Protein AF-A0A1D2QUG9-F1 (afdb_monomer)

Secondary structure (DSSP, 8-state):
---------HHHHHHHHHHHHTTSSSSHHHHHHHHHHHHHHHHHHHH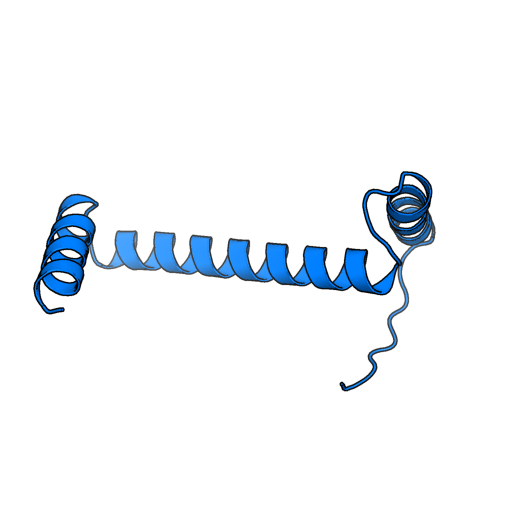HHHHHHHTT--HHHHHHHHHHHHHT-

Foldseek 3Di:
DDDDDDDDDPVVVVVLVVCCVVVVDVDSVRSVVVVVVVVVVVVVVVVVVVVCVVVVNDPVNVVVVVVVVVVVD

pLDDT: mean 92.25, std 6.41, range [55.5, 97.25]

Sequence (73 aa):
MKNVYVSIPDEMYKSIENRVDLGIYSNVDEVVN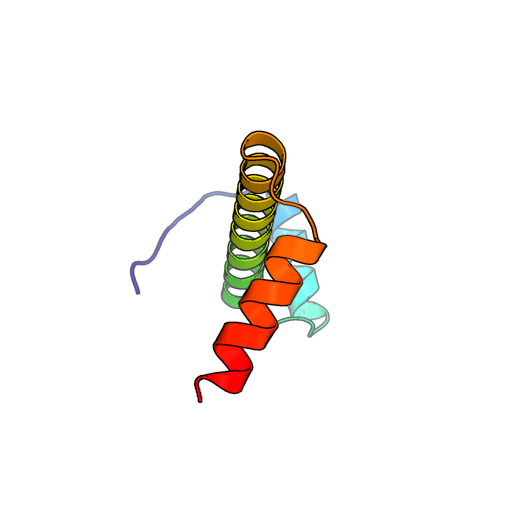KALKKMFAEQSREFLRKMTKNLGITKDDVLSELENVRDSK

Solvent-accessible surface area (backbone atoms only — not comparable to full-atom values): 4417 Å² total; per-residue (Å²): 135,85,88,81,91,80,92,74,58,68,70,58,51,52,57,48,49,51,39,32,76,70,63,77,32,94,39,64,68,54,50,52,52,50,50,50,52,49,53,52,53,51,53,52,51,51,50,50,54,51,50,33,61,74,71,68,57,49,72,65,57,55,50,52,52,51,50,52,61,62,75,72,109

Nearest PDB structures (foldseek):
  5zkt-assembly1_A  TM=6.251E-01  e=4.229E+00  Oryza sativa Japonica Group
  7vp2-assembly1_B  TM=6.183E-01  e=4.229E+00  Arabidopsis thaliana
  7vp5-assembly1_B  TM=6.302E-01  e=4.864E+00  Arabidopsis thaliana
  7vp4-assembly3_J  TM=6.130E-01  e=6.001E+00  Arabidopsis thaliana

Structure (mmCIF, N/CA/C/O backbone):
data_AF-A0A1D2QUG9-F1
#
_entry.id   AF-A0A1D2QUG9-F1
#
loop_
_atom_site.group_PDB
_atom_site.id
_atom_site.type_symbol
_atom_site.label_atom_id
_atom_site.label_alt_id
_atom_site.label_comp_id
_atom_site.label_asym_id
_atom_site.label_entity_id
_atom_site.label_seq_id
_atom_site.pdbx_PDB_ins_code
_atom_site.Cartn_x
_atom_site.Cartn_y
_atom_site.Cartn_z
_atom_site.occupancy
_atom_site.B_iso_or_equiv
_atom_site.auth_seq_id
_atom_site.auth_comp_id
_atom_site.auth_asym_id
_atom_site.auth_atom_id
_atom_site.pdbx_PDB_model_num
ATOM 1 N N . MET A 1 1 ? -11.045 6.884 -16.688 1.00 66.50 1 MET A N 1
ATOM 2 C CA . MET A 1 1 ? -10.242 7.340 -15.528 1.00 66.50 1 MET A CA 1
ATOM 3 C C . MET A 1 1 ? -9.662 8.700 -15.859 1.00 66.50 1 MET A C 1
ATOM 5 O O . MET A 1 1 ? -9.481 8.985 -17.036 1.00 66.50 1 MET A O 1
ATOM 9 N N . LYS A 1 2 ? -9.434 9.555 -14.860 1.00 82.69 2 LYS A N 1
ATOM 10 C CA . LYS A 1 2 ? -8.800 10.858 -15.080 1.00 82.69 2 LYS A CA 1
ATOM 11 C C . LYS A 1 2 ? -7.286 10.649 -15.072 1.00 82.69 2 LYS A C 1
ATOM 13 O O . LYS A 1 2 ? -6.771 10.104 -14.101 1.00 82.69 2 LYS A O 1
ATOM 18 N N . ASN A 1 3 ? -6.607 11.042 -16.144 1.00 83.56 3 ASN A N 1
ATOM 19 C CA . ASN A 1 3 ? -5.154 10.931 -16.224 1.00 83.56 3 ASN A CA 1
ATOM 20 C C . ASN A 1 3 ? -4.517 12.022 -15.362 1.00 83.56 3 ASN A C 1
ATOM 22 O O . ASN A 1 3 ? -4.981 13.165 -15.354 1.00 83.56 3 ASN A O 1
ATOM 26 N N . VAL A 1 4 ? -3.470 11.653 -14.632 1.00 85.19 4 VAL A N 1
ATOM 27 C CA . VAL A 1 4 ? -2.697 12.559 -13.785 1.00 85.19 4 VAL A CA 1
ATOM 28 C C . VAL A 1 4 ? -1.256 12.506 -14.268 1.00 85.19 4 VAL A C 1
ATOM 30 O O . VAL A 1 4 ? -0.686 11.425 -14.374 1.00 85.19 4 VAL A O 1
ATOM 33 N N . TYR A 1 5 ? -0.683 13.669 -14.566 1.00 86.69 5 TYR A N 1
ATOM 34 C CA . TYR A 1 5 ? 0.718 13.802 -14.953 1.00 86.69 5 TYR A CA 1
ATOM 35 C C . TYR A 1 5 ? 1.503 14.337 -13.760 1.00 86.69 5 TYR A C 1
ATOM 37 O O . TYR A 1 5 ? 1.129 15.358 -13.182 1.00 86.69 5 TYR A O 1
ATOM 45 N N . VAL A 1 6 ? 2.567 13.636 -13.376 1.00 85.38 6 VAL A N 1
ATOM 46 C CA . VAL A 1 6 ? 3.397 13.974 -12.216 1.00 85.38 6 VAL A CA 1
ATOM 47 C C . VAL A 1 6 ? 4.859 13.807 -12.605 1.00 85.38 6 VAL A C 1
ATOM 49 O O . VAL A 1 6 ? 5.208 12.837 -13.272 1.00 85.38 6 VAL A O 1
ATOM 52 N N . SER A 1 7 ? 5.703 14.748 -12.185 1.00 91.25 7 SER A N 1
ATOM 53 C CA . SER A 1 7 ? 7.155 14.603 -12.282 1.00 91.25 7 SER A CA 1
ATOM 54 C C . SER A 1 7 ? 7.677 13.913 -11.026 1.00 91.25 7 SER A C 1
ATOM 56 O O . SER A 1 7 ? 7.304 14.294 -9.914 1.00 91.25 7 SER A O 1
ATOM 58 N N . ILE A 1 8 ? 8.520 12.899 -11.201 1.00 89.94 8 ILE A N 1
ATOM 59 C CA . ILE A 1 8 ? 9.139 12.148 -10.108 1.00 89.94 8 ILE A CA 1
ATOM 60 C C . ILE A 1 8 ? 10.660 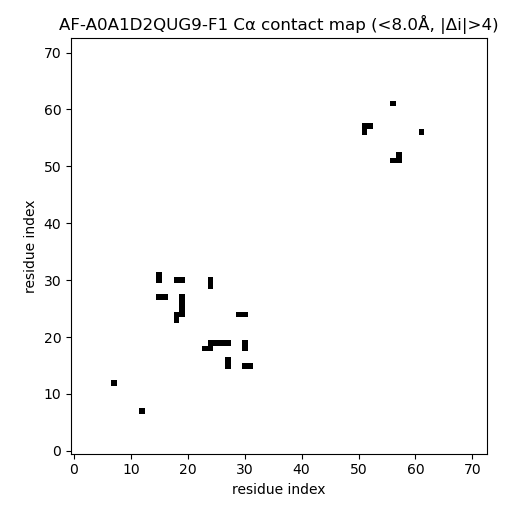12.124 -10.283 1.00 89.94 8 ILE A C 1
ATOM 62 O O . ILE A 1 8 ? 11.135 12.247 -11.410 1.00 89.94 8 ILE A O 1
ATOM 66 N N . PRO A 1 9 ? 11.435 11.948 -9.200 1.00 96.50 9 PRO A N 1
ATOM 67 C CA . PRO A 1 9 ? 12.883 11.790 -9.301 1.00 96.50 9 PRO A CA 1
ATOM 68 C C . PRO A 1 9 ? 13.278 10.559 -10.131 1.00 96.50 9 PRO A C 1
ATOM 70 O O . PRO A 1 9 ? 12.656 9.502 -10.002 1.00 96.50 9 PRO A O 1
ATOM 73 N N . ASP A 1 10 ? 14.365 10.656 -10.898 1.00 95.06 10 ASP A N 1
ATOM 74 C CA . ASP A 1 10 ? 14.854 9.568 -11.762 1.00 95.06 10 ASP A CA 1
ATOM 75 C C . ASP A 1 10 ? 15.117 8.265 -10.999 1.00 95.06 10 ASP A C 1
ATOM 77 O O . ASP A 1 10 ? 14.825 7.173 -11.483 1.00 95.06 10 ASP A O 1
ATOM 81 N N . GLU A 1 11 ? 15.648 8.355 -9.778 1.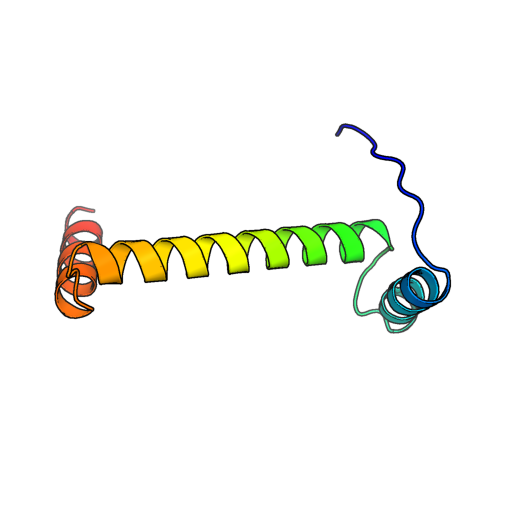00 96.12 11 GLU A N 1
ATOM 82 C CA . GLU A 1 11 ? 15.875 7.184 -8.923 1.00 96.12 11 GLU A CA 1
ATOM 83 C C . GLU A 1 11 ? 14.568 6.461 -8.578 1.00 96.12 11 GLU A C 1
ATOM 85 O O . GLU A 1 11 ? 14.510 5.228 -8.547 1.00 96.12 11 GLU A O 1
ATOM 90 N N . MET A 1 12 ? 13.497 7.226 -8.360 1.00 94.00 12 MET A N 1
ATOM 91 C CA . MET A 1 12 ? 12.172 6.683 -8.096 1.00 94.00 12 MET A CA 1
ATOM 92 C C . MET A 1 12 ? 11.613 6.005 -9.344 1.00 94.00 12 MET A C 1
ATOM 94 O O . MET A 1 12 ? 11.077 4.902 -9.245 1.00 94.00 12 MET A O 1
ATOM 98 N N . TYR A 1 13 ? 11.787 6.630 -10.510 1.00 93.44 13 TYR A N 1
ATOM 99 C CA . TYR A 1 13 ? 11.378 6.057 -11.787 1.00 93.44 13 TYR A CA 1
ATOM 100 C C . TYR A 1 13 ? 12.089 4.721 -12.059 1.00 93.44 13 TYR A C 1
ATOM 102 O O . TYR A 1 13 ? 11.423 3.711 -12.281 1.00 93.44 13 TYR A O 1
ATOM 110 N N . LYS A 1 14 ? 13.417 4.662 -11.886 1.00 96.12 14 LYS A N 1
ATOM 111 C CA . LYS A 1 14 ? 14.205 3.418 -12.004 1.00 96.12 14 LYS A CA 1
ATOM 112 C C . LYS A 1 14 ? 13.721 2.322 -11.053 1.00 96.12 14 LYS A C 1
ATOM 114 O O . LYS A 1 14 ? 13.638 1.158 -11.424 1.00 96.12 14 LYS A O 1
ATOM 119 N N . SER A 1 15 ? 13.383 2.680 -9.814 1.00 95.25 15 SER A N 1
ATOM 120 C CA . SER A 1 15 ? 12.837 1.728 -8.836 1.00 95.25 15 SER A CA 1
ATOM 121 C C . SER A 1 15 ? 11.479 1.159 -9.263 1.00 95.25 15 SER A C 1
ATOM 123 O O . SER A 1 15 ? 11.179 -0.003 -8.982 1.00 95.25 15 SER A O 1
ATOM 125 N N . ILE A 1 16 ? 10.653 1.961 -9.940 1.00 95.06 16 ILE A N 1
ATOM 126 C CA . ILE A 1 16 ? 9.365 1.524 -10.481 1.00 95.06 16 ILE A CA 1
ATOM 127 C C . ILE A 1 16 ? 9.576 0.590 -11.677 1.00 95.06 16 ILE A C 1
ATOM 129 O O . ILE A 1 16 ? 9.000 -0.498 -11.673 1.00 95.06 16 ILE A O 1
ATOM 133 N N . GLU A 1 17 ? 10.428 0.962 -12.635 1.00 96.19 17 GLU A N 1
ATOM 134 C CA . GLU A 1 17 ? 10.755 0.121 -13.798 1.00 96.19 17 GLU A CA 1
ATOM 135 C C . GLU A 1 17 ? 11.340 -1.227 -13.381 1.00 96.19 17 GLU A C 1
ATOM 137 O O . GLU A 1 17 ? 10.820 -2.260 -13.788 1.00 96.19 17 GLU A O 1
ATOM 142 N N . ASN A 1 18 ? 12.298 -1.248 -12.450 1.00 96.75 18 ASN A N 1
ATOM 143 C CA . ASN A 1 18 ? 12.887 -2.495 -11.955 1.00 96.75 18 ASN A CA 1
ATOM 144 C C . ASN A 1 18 ? 11.832 -3.485 -11.431 1.00 96.75 18 ASN A C 1
ATOM 146 O O . ASN A 1 18 ? 11.990 -4.696 -11.546 1.00 96.75 18 ASN A O 1
ATOM 150 N N . ARG A 1 19 ? 10.738 -3.001 -10.828 1.00 95.31 19 ARG A N 1
ATOM 151 C CA . ARG A 1 19 ? 9.662 -3.877 -10.331 1.00 95.31 19 ARG A CA 1
ATOM 152 C C . ARG A 1 19 ? 8.822 -4.466 -11.466 1.00 95.31 19 ARG A C 1
ATOM 154 O O . ARG A 1 19 ? 8.249 -5.539 -11.280 1.00 95.31 19 ARG A O 1
ATOM 161 N N . VAL A 1 20 ? 8.732 -3.771 -12.596 1.00 96.75 20 VAL A N 1
ATOM 162 C CA . VAL A 1 20 ? 8.112 -4.279 -13.825 1.00 96.75 20 VAL A CA 1
ATOM 163 C C . VAL A 1 20 ? 9.048 -5.284 -14.4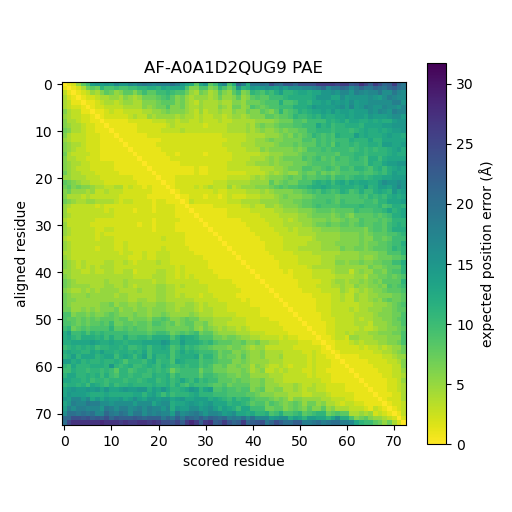96 1.00 96.75 20 VAL A C 1
ATOM 165 O O . VAL A 1 20 ? 8.612 -6.385 -14.811 1.00 96.75 20 VAL A O 1
ATOM 168 N N . ASP A 1 21 ? 10.340 -4.967 -14.601 1.00 96.81 21 ASP A N 1
ATOM 169 C CA . ASP A 1 21 ? 11.353 -5.844 -15.208 1.00 96.81 21 ASP A CA 1
ATOM 170 C C . ASP A 1 21 ? 11.511 -7.171 -14.455 1.00 96.81 21 ASP A C 1
ATOM 172 O O . ASP A 1 21 ? 11.690 -8.228 -15.056 1.00 96.81 21 ASP A O 1
ATOM 176 N N . LEU A 1 22 ? 11.376 -7.139 -13.125 1.00 97.25 22 LEU A N 1
ATOM 177 C CA . LEU A 1 22 ? 11.345 -8.336 -12.279 1.00 97.25 22 LEU A CA 1
ATOM 178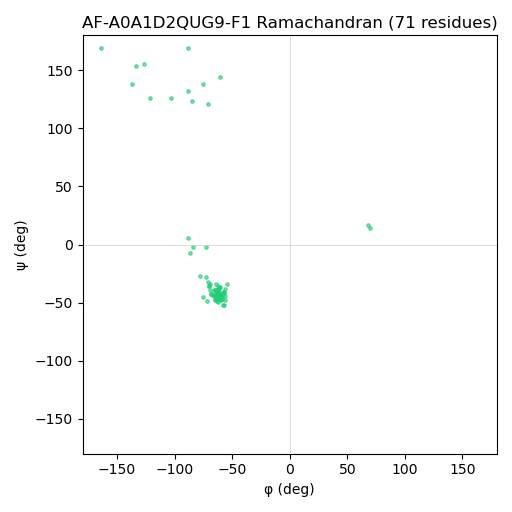 C C . LEU A 1 22 ? 10.037 -9.141 -12.399 1.00 97.25 22 LEU A C 1
ATOM 180 O O . LEU A 1 22 ? 9.889 -10.164 -11.731 1.00 97.25 22 LEU A O 1
ATOM 184 N N . GLY A 1 23 ? 9.066 -8.678 -13.189 1.00 95.19 23 GLY A N 1
ATOM 185 C CA . GLY A 1 23 ? 7.766 -9.326 -13.371 1.00 95.19 23 GLY A CA 1
ATOM 186 C C . GLY A 1 23 ? 6.854 -9.269 -12.142 1.00 95.19 23 GLY A C 1
ATOM 187 O O . GLY A 1 23 ? 5.866 -9.998 -12.079 1.00 95.19 23 GLY A O 1
ATOM 188 N N . ILE A 1 24 ? 7.160 -8.423 -11.150 1.00 96.06 24 ILE A N 1
ATOM 189 C CA . ILE A 1 24 ? 6.334 -8.265 -9.938 1.00 96.06 24 ILE A CA 1
ATOM 190 C C . ILE A 1 24 ? 5.018 -7.555 -10.285 1.00 96.06 24 ILE A C 1
ATOM 192 O O . ILE A 1 24 ? 3.981 -7.811 -9.669 1.00 96.06 24 ILE A O 1
ATOM 196 N N . TYR A 1 25 ? 5.067 -6.655 -11.268 1.00 96.25 25 TYR A N 1
ATOM 197 C CA . TYR A 1 25 ? 3.914 -5.933 -11.793 1.00 96.25 25 TYR A CA 1
ATOM 198 C C . TYR A 1 25 ? 3.933 -5.944 -13.316 1.00 96.25 25 TYR A C 1
ATOM 200 O O . TYR A 1 25 ? 4.992 -6.011 -13.931 1.00 96.25 25 TYR A O 1
ATOM 208 N N . SER A 1 26 ? 2.754 -5.831 -13.918 1.00 94.44 26 SER A N 1
ATOM 209 C CA . SER A 1 26 ? 2.577 -5.931 -15.369 1.00 94.44 26 SER A CA 1
ATOM 210 C C . SER A 1 26 ? 2.995 -4.654 -16.104 1.00 94.44 26 SER A C 1
ATOM 212 O O . SER A 1 26 ? 3.316 -4.699 -17.286 1.00 94.44 26 SER A O 1
ATOM 214 N N . ASN A 1 27 ? 2.923 -3.500 -15.433 1.00 95.19 27 ASN A N 1
ATOM 215 C CA . ASN A 1 27 ? 3.282 -2.187 -15.971 1.00 95.19 27 ASN A CA 1
ATOM 216 C C . ASN A 1 27 ? 3.469 -1.151 -14.848 1.00 95.19 27 ASN A C 1
ATOM 218 O O . ASN A 1 27 ? 3.101 -1.384 -13.694 1.00 95.19 27 ASN A O 1
ATOM 222 N N . VAL A 1 28 ? 4.012 0.014 -15.212 1.00 93.00 28 VAL A N 1
ATOM 223 C CA . VAL A 1 28 ? 4.269 1.159 -14.320 1.00 93.00 28 VAL A CA 1
ATOM 224 C C . VAL A 1 28 ? 3.000 1.632 -13.603 1.00 93.00 28 VAL A C 1
ATOM 226 O O . VAL A 1 28 ? 3.020 1.840 -12.387 1.00 93.00 28 VAL A O 1
ATOM 229 N N . ASP A 1 29 ? 1.880 1.744 -14.321 1.00 91.94 29 ASP A N 1
ATOM 230 C CA . ASP A 1 29 ? 0.609 2.203 -13.749 1.00 91.94 29 ASP A CA 1
ATOM 231 C C . ASP A 1 29 ? 0.126 1.277 -12.629 1.00 91.94 29 ASP A C 1
ATOM 233 O O . ASP A 1 29 ? -0.427 1.734 -11.625 1.00 91.94 29 ASP A O 1
ATOM 237 N N . GLU A 1 30 ? 0.343 -0.030 -12.761 1.00 93.94 30 GLU A N 1
ATOM 238 C CA . GLU A 1 30 ? 0.002 -1.005 -11.735 1.00 93.94 30 GLU A CA 1
ATOM 239 C C . GLU A 1 30 ? 0.841 -0.801 -10.466 1.00 93.94 30 GLU A C 1
ATOM 241 O O . GLU A 1 30 ? 0.285 -0.820 -9.361 1.00 93.94 30 GLU A O 1
ATOM 246 N N . VAL A 1 31 ? 2.148 -0.549 -10.614 1.00 94.75 31 VAL A N 1
ATOM 247 C CA . VAL A 1 31 ? 3.054 -0.257 -9.489 1.00 94.75 31 VAL A CA 1
ATOM 248 C C . VAL A 1 31 ? 2.549 0.959 -8.717 1.00 94.75 31 VAL A C 1
ATOM 250 O O . VAL A 1 31 ? 2.361 0.892 -7.499 1.00 94.75 31 VAL A O 1
ATOM 253 N N . VAL A 1 32 ? 2.286 2.059 -9.429 1.00 92.31 32 VAL A N 1
ATOM 254 C CA . VAL A 1 32 ? 1.858 3.332 -8.834 1.00 92.31 32 VAL A CA 1
ATOM 255 C C . VAL A 1 32 ? 0.493 3.182 -8.167 1.00 92.31 32 VAL A C 1
ATOM 257 O O . VAL A 1 32 ? 0.328 3.540 -6.999 1.00 92.31 32 VAL A O 1
ATOM 260 N N . ASN A 1 33 ? -0.481 2.583 -8.855 1.00 92.88 33 ASN A N 1
ATOM 261 C CA . ASN A 1 33 ? -1.822 2.394 -8.306 1.00 92.88 33 ASN A CA 1
ATOM 262 C C . ASN A 1 33 ? -1.815 1.525 -7.045 1.00 92.88 33 ASN A C 1
ATOM 264 O O . ASN A 1 33 ? -2.524 1.827 -6.082 1.00 92.88 33 ASN A O 1
ATOM 268 N N . LYS A 1 34 ? -1.026 0.446 -7.018 1.00 95.19 34 LYS A N 1
ATOM 269 C CA . LYS A 1 34 ? -0.915 -0.406 -5.827 1.00 95.19 34 LYS A CA 1
ATOM 270 C C . LYS A 1 34 ? -0.189 0.300 -4.685 1.00 95.19 34 LYS A C 1
ATOM 272 O O . LYS A 1 34 ? -0.632 0.176 -3.544 1.00 95.19 34 LYS A O 1
ATOM 277 N N . ALA A 1 35 ? 0.859 1.071 -4.973 1.00 93.50 35 ALA A N 1
ATOM 278 C CA . ALA A 1 35 ? 1.550 1.871 -3.965 1.00 93.50 35 ALA A CA 1
ATOM 279 C C . ALA A 1 35 ? 0.610 2.905 -3.321 1.00 93.50 35 ALA A C 1
ATOM 281 O O . ALA A 1 35 ? 0.521 2.968 -2.095 1.00 93.50 35 ALA A O 1
ATOM 282 N N . LEU A 1 36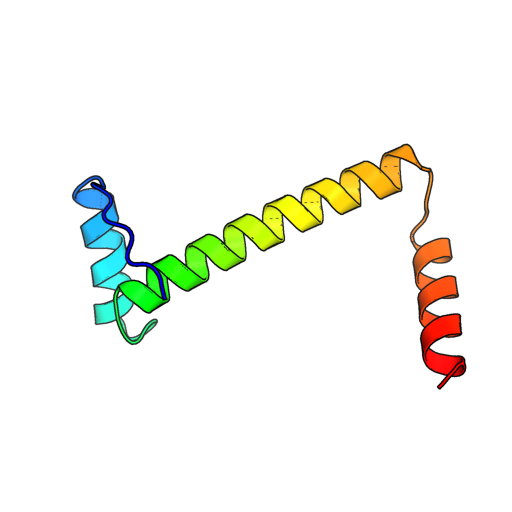 ? -0.165 3.639 -4.127 1.00 93.25 36 LEU A N 1
ATOM 283 C CA . LEU A 1 36 ? -1.145 4.608 -3.629 1.00 93.25 36 LEU A CA 1
ATOM 284 C C . LEU A 1 36 ? -2.241 3.936 -2.799 1.00 93.25 36 LEU A C 1
ATOM 286 O O . LEU A 1 36 ? -2.531 4.379 -1.690 1.00 93.25 36 LEU A O 1
ATOM 290 N N . LYS A 1 37 ? -2.817 2.830 -3.286 1.00 95.38 37 LYS A N 1
ATOM 291 C CA . LYS A 1 37 ? -3.816 2.056 -2.528 1.00 95.38 37 LYS A CA 1
ATOM 292 C C . LYS A 1 37 ? -3.270 1.585 -1.183 1.00 95.38 37 LYS A C 1
ATOM 294 O O . LYS A 1 37 ? -3.979 1.658 -0.181 1.00 95.38 37 LYS A O 1
ATOM 299 N N . LYS A 1 38 ? -2.018 1.122 -1.151 1.00 96.38 38 LYS A N 1
ATOM 300 C CA . LYS A 1 38 ? -1.349 0.708 0.085 1.00 96.38 38 LYS A CA 1
ATOM 301 C C . LYS A 1 38 ? -1.194 1.885 1.051 1.00 96.38 38 LYS A C 1
ATOM 303 O O . LYS A 1 38 ? -1.595 1.749 2.201 1.00 96.38 38 LYS A O 1
ATOM 308 N N . MET A 1 39 ? -0.698 3.028 0.576 1.00 95.62 39 MET A N 1
ATOM 309 C CA . MET A 1 39 ? -0.555 4.244 1.383 1.00 95.62 39 MET A CA 1
ATOM 310 C C . MET A 1 39 ? -1.896 4.675 1.992 1.00 95.62 39 MET A C 1
ATOM 312 O O . MET A 1 39 ? -1.980 4.908 3.195 1.00 95.62 39 MET A O 1
ATOM 316 N N . PHE A 1 40 ? -2.963 4.727 1.188 1.00 94.75 40 PHE A N 1
ATOM 317 C CA . PHE A 1 40 ? -4.297 5.063 1.690 1.00 94.75 40 PHE A CA 1
ATOM 318 C C . PHE A 1 40 ? -4.783 4.057 2.737 1.00 94.75 40 PHE A C 1
ATOM 320 O O . PHE A 1 40 ? -5.277 4.462 3.785 1.00 94.75 40 PHE A O 1
ATOM 327 N N . ALA A 1 41 ? -4.598 2.755 2.504 1.00 96.50 41 ALA A N 1
ATOM 328 C CA . ALA A 1 41 ? -4.980 1.731 3.474 1.00 96.50 41 ALA A CA 1
ATOM 329 C C . ALA A 1 41 ? -4.207 1.858 4.800 1.00 96.50 41 ALA A C 1
ATOM 331 O O . ALA A 1 41 ? -4.783 1.651 5.867 1.00 96.50 41 ALA A O 1
ATOM 332 N N . GLU A 1 42 ? -2.919 2.204 4.756 1.00 97.00 42 GLU A N 1
ATOM 333 C CA . GLU A 1 42 ? -2.101 2.453 5.948 1.00 97.00 42 GLU A CA 1
ATOM 334 C C . GLU A 1 42 ? -2.594 3.677 6.726 1.00 97.00 42 GLU A C 1
ATOM 336 O O . GLU A 1 42 ? -2.826 3.572 7.931 1.00 97.00 42 GLU A O 1
ATOM 341 N N . GLN A 1 43 ? -2.865 4.788 6.035 1.00 96.00 43 GLN A N 1
ATOM 342 C CA . GLN A 1 43 ? -3.435 5.993 6.647 1.00 96.00 43 GLN A CA 1
ATOM 343 C C . GLN A 1 43 ? -4.805 5.719 7.279 1.00 96.00 43 GLN A C 1
ATOM 345 O O . GLN A 1 43 ? -5.055 6.118 8.416 1.00 96.00 43 GLN A O 1
ATOM 350 N N . SER A 1 44 ? -5.687 4.990 6.586 1.00 95.19 44 SER A N 1
ATOM 351 C CA . SER A 1 44 ? -6.996 4.612 7.127 1.00 95.19 44 SER A CA 1
ATOM 352 C C . SER A 1 44 ? -6.871 3.724 8.366 1.00 95.19 44 SER A C 1
ATOM 354 O O . SER A 1 44 ? -7.580 3.941 9.346 1.00 95.19 44 SER A O 1
ATOM 356 N N . ARG A 1 45 ? -5.954 2.749 8.369 1.00 94.56 45 ARG A N 1
ATOM 357 C CA . ARG A 1 45 ? -5.701 1.899 9.545 1.00 94.56 45 ARG A CA 1
ATOM 358 C C . ARG A 1 45 ? -5.174 2.705 10.724 1.00 94.56 45 ARG A C 1
ATOM 360 O O . ARG A 1 45 ? -5.610 2.480 11.850 1.00 94.56 45 ARG A O 1
ATOM 367 N N . GLU 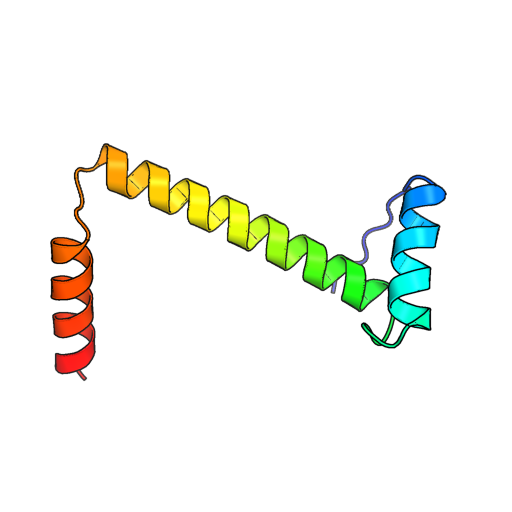A 1 46 ? -4.252 3.635 10.487 1.00 96.38 46 GLU A N 1
ATOM 368 C CA . GLU A 1 46 ? -3.727 4.500 11.542 1.00 96.38 46 GLU A CA 1
ATOM 369 C C . GLU A 1 46 ? -4.822 5.401 12.120 1.00 96.38 46 GLU A C 1
ATOM 371 O O . GLU A 1 46 ? -4.938 5.523 13.341 1.00 96.38 46 GLU A O 1
ATOM 376 N N . PHE A 1 47 ? -5.657 5.981 11.256 1.00 94.88 47 PHE A N 1
ATOM 377 C CA . PHE A 1 47 ? -6.816 6.765 11.667 1.00 94.88 47 PHE A CA 1
ATOM 378 C C . PHE A 1 47 ? -7.759 5.947 12.554 1.00 94.88 47 PHE A C 1
ATOM 380 O O . PHE A 1 47 ? -8.051 6.364 13.674 1.00 94.88 47 PHE A O 1
ATOM 387 N N . LEU A 1 48 ? -8.165 4.754 12.106 1.00 92.12 48 LEU A N 1
ATOM 388 C CA . LEU A 1 48 ? -9.032 3.864 12.883 1.00 92.12 48 LEU A CA 1
ATOM 389 C C . LEU A 1 48 ? -8.396 3.495 14.224 1.00 92.12 48 LEU A C 1
ATOM 391 O O . LEU A 1 48 ? -9.060 3.560 15.251 1.00 92.12 48 LEU A O 1
ATOM 395 N N . ARG A 1 49 ? -7.096 3.185 14.242 1.00 92.25 49 ARG A N 1
ATOM 396 C CA . ARG A 1 49 ? -6.366 2.861 15.474 1.00 92.25 49 ARG A CA 1
ATOM 397 C C . ARG A 1 49 ? -6.352 4.022 16.469 1.00 92.25 49 ARG A C 1
ATOM 399 O O . ARG A 1 49 ? -6.473 3.803 17.672 1.00 92.25 49 ARG A O 1
ATOM 406 N N . LYS A 1 50 ? -6.166 5.253 15.988 1.00 94.44 50 LYS A N 1
ATOM 407 C CA . LYS A 1 50 ? -6.235 6.458 16.829 1.00 94.44 50 LYS A CA 1
ATOM 408 C C . LYS A 1 50 ? -7.656 6.679 17.338 1.00 94.44 50 LYS A C 1
ATOM 410 O O . LYS A 1 50 ? -7.836 6.958 18.518 1.00 94.44 50 LYS A O 1
ATOM 415 N N . MET A 1 51 ? -8.652 6.510 16.473 1.00 94.12 51 MET A N 1
ATOM 416 C CA . MET A 1 51 ? -10.061 6.674 16.816 1.00 94.12 51 MET A CA 1
ATOM 417 C C . MET A 1 51 ? -10.512 5.675 17.886 1.00 94.12 51 MET A C 1
ATOM 419 O O . MET A 1 51 ? -11.073 6.098 18.893 1.00 94.12 51 MET A O 1
ATOM 423 N N . THR A 1 52 ? -10.219 4.380 17.727 1.00 93.38 52 THR A N 1
ATOM 424 C CA . THR A 1 52 ? -10.589 3.359 18.721 1.00 93.38 52 THR A CA 1
ATOM 425 C C . THR A 1 52 ? -9.916 3.617 20.061 1.00 93.38 52 THR A C 1
ATOM 427 O O . THR A 1 52 ? -10.577 3.568 21.093 1.00 93.38 52 THR A O 1
ATOM 430 N N . LYS A 1 53 ? -8.631 3.997 20.051 1.00 93.50 53 LYS A N 1
ATOM 431 C CA . LYS A 1 53 ? -7.908 4.383 21.268 1.00 93.50 53 LYS A CA 1
ATOM 432 C C . LYS A 1 53 ? -8.554 5.585 21.966 1.00 93.50 53 LYS A C 1
ATOM 434 O O . LYS A 1 53 ? -8.698 5.562 23.182 1.00 93.50 53 LYS A O 1
ATOM 439 N N . ASN A 1 54 ? -8.934 6.618 21.215 1.00 94.88 54 ASN A N 1
ATOM 440 C CA . ASN A 1 54 ? -9.537 7.832 21.772 1.00 94.88 54 ASN A CA 1
ATOM 441 C C . ASN A 1 54 ? -10.945 7.589 22.331 1.00 94.88 54 ASN A C 1
ATOM 443 O O . ASN A 1 54 ? -11.319 8.214 23.316 1.00 94.88 54 ASN A O 1
ATOM 447 N N . LEU A 1 55 ? -11.713 6.689 21.712 1.00 93.69 55 LEU A N 1
ATOM 448 C CA . LEU A 1 55 ? -13.056 6.311 22.158 1.00 93.69 55 LEU A CA 1
ATOM 449 C C . LEU A 1 55 ? -13.049 5.237 23.257 1.00 93.69 55 LEU A C 1
ATOM 451 O O . LEU A 1 55 ? -14.113 4.855 23.728 1.00 93.69 55 LEU A O 1
ATOM 455 N N . GLY A 1 56 ? -11.874 4.737 23.658 1.00 94.50 56 GLY A N 1
ATOM 456 C CA . GLY A 1 56 ? -11.759 3.660 24.644 1.00 94.50 56 GLY A CA 1
ATOM 457 C C . GLY A 1 56 ? -12.285 2.307 24.155 1.00 94.50 56 GLY A C 1
ATOM 458 O O . GLY A 1 56 ? -12.506 1.424 24.974 1.00 94.50 56 GLY A O 1
ATOM 459 N N . ILE A 1 57 ? -12.468 2.138 22.841 1.00 92.44 57 ILE A N 1
ATOM 460 C CA . ILE A 1 57 ? -12.966 0.899 22.239 1.00 92.44 57 ILE A CA 1
ATOM 461 C C . ILE A 1 57 ? -11.876 -0.166 22.346 1.00 92.44 57 ILE A C 1
ATOM 463 O O . ILE A 1 57 ? -10.764 -0.005 21.826 1.00 92.44 57 ILE A O 1
ATOM 467 N N . THR A 1 58 ? -12.207 -1.265 23.009 1.00 92.75 58 THR A N 1
ATOM 468 C CA . THR A 1 58 ? -11.318 -2.402 23.212 1.00 92.75 58 THR A CA 1
ATOM 469 C C . THR A 1 58 ? -11.420 -3.400 22.062 1.00 92.75 58 THR A C 1
ATOM 471 O O . THR A 1 58 ? -12.289 -3.330 21.193 1.00 92.75 58 THR A O 1
ATOM 474 N N . LYS A 1 59 ? -10.494 -4.361 22.038 1.00 89.25 59 LYS A N 1
ATOM 475 C CA . LYS A 1 59 ? -10.560 -5.478 21.092 1.00 89.25 59 LYS A CA 1
ATOM 476 C C . LYS A 1 59 ? -11.835 -6.304 21.297 1.00 89.25 59 LYS A C 1
ATOM 478 O O . LYS A 1 59 ? -12.410 -6.752 20.311 1.00 89.25 59 LYS A O 1
ATOM 483 N N . ASP A 1 60 ? -12.252 -6.485 22.545 1.00 94.00 60 ASP A N 1
ATOM 484 C CA . ASP A 1 60 ? -13.389 -7.333 22.900 1.00 94.00 60 ASP A CA 1
ATOM 485 C C . ASP A 1 60 ? -14.711 -6.699 22.450 1.00 94.00 60 ASP A C 1
ATOM 487 O O . ASP A 1 60 ? -15.573 -7.404 21.928 1.00 94.00 60 ASP A O 1
ATOM 491 N N . ASP A 1 61 ? -14.818 -5.366 22.514 1.00 91.38 61 ASP A N 1
ATOM 492 C CA . ASP A 1 61 ? -15.960 -4.623 21.961 1.00 91.38 61 ASP A CA 1
ATOM 493 C C . ASP A 1 61 ? -16.090 -4.863 20.450 1.00 91.38 61 ASP A C 1
ATOM 495 O O . ASP A 1 61 ? -17.159 -5.199 19.945 1.00 91.38 61 ASP A O 1
ATOM 499 N N . VAL A 1 62 ? -14.975 -4.762 19.714 1.00 91.06 62 VAL A N 1
ATOM 500 C CA . VAL A 1 62 ? -14.961 -4.981 18.257 1.00 91.06 62 VAL A CA 1
ATOM 501 C C . VAL A 1 62 ? -15.288 -6.432 17.902 1.00 91.06 62 VAL A C 1
ATOM 503 O O . VAL A 1 62 ? -15.976 -6.676 16.912 1.00 91.06 62 VAL A O 1
ATOM 506 N N . LEU A 1 63 ? -14.789 -7.400 18.677 1.00 93.56 63 LEU A N 1
ATOM 507 C CA . LEU A 1 63 ? -15.084 -8.818 18.462 1.00 93.56 63 LEU A CA 1
ATOM 508 C C . LEU A 1 63 ? -16.563 -9.129 18.699 1.00 93.56 63 LEU A C 1
ATOM 510 O O . LEU A 1 63 ? -17.169 -9.793 17.862 1.00 93.56 63 LEU A O 1
ATOM 514 N N . SER A 1 64 ? -17.141 -8.595 19.774 1.00 93.88 64 SER A N 1
ATOM 515 C CA . SER A 1 64 ? -18.559 -8.781 20.104 1.00 93.88 64 SER A CA 1
ATOM 516 C C . SER A 1 64 ? -19.460 -8.223 18.998 1.00 93.88 64 SER A C 1
ATOM 518 O O . SER A 1 64 ? -20.384 -8.891 18.539 1.00 93.88 64 SER A O 1
ATOM 520 N N . GLU A 1 65 ? -19.145 -7.030 18.484 1.00 90.44 65 GLU A N 1
ATOM 521 C CA . GLU A 1 65 ? -19.869 -6.440 17.351 1.00 90.44 65 GLU A CA 1
ATOM 522 C C . GLU A 1 65 ? -19.721 -7.259 16.056 1.00 90.44 65 GLU A C 1
ATOM 524 O O . GLU A 1 65 ? -20.684 -7.426 15.307 1.00 90.44 65 GLU A O 1
ATOM 529 N N . LEU A 1 66 ? -18.536 -7.816 15.779 1.00 90.75 66 LEU A N 1
ATOM 530 C CA . LEU A 1 66 ? -18.328 -8.679 14.608 1.00 90.75 66 LEU A CA 1
ATOM 531 C C . LEU A 1 66 ? -19.147 -9.972 14.681 1.00 90.75 66 LEU A C 1
ATOM 533 O O . LEU A 1 66 ? -19.668 -10.414 13.654 1.00 90.75 66 LEU A O 1
ATOM 537 N N . GLU A 1 67 ? -19.257 -10.574 15.864 1.00 93.75 67 GLU A N 1
ATOM 538 C CA . GLU A 1 67 ? -20.106 -11.744 16.098 1.00 93.75 67 GLU A CA 1
ATOM 539 C C . GLU A 1 67 ? -21.581 -11.397 15.869 1.00 93.75 67 GLU A C 1
ATOM 541 O O . GLU A 1 67 ? -22.242 -12.069 15.077 1.00 93.75 67 GLU A O 1
ATOM 546 N N . ASN A 1 68 ? -22.056 -10.270 16.410 1.00 92.75 68 ASN A N 1
ATOM 547 C CA . ASN A 1 68 ? -23.421 -9.783 16.183 1.00 92.75 68 ASN A CA 1
ATOM 548 C C . ASN A 1 68 ? -23.736 -9.558 14.689 1.00 92.75 68 ASN A C 1
ATOM 550 O O . ASN A 1 68 ? -24.822 -9.897 14.212 1.00 92.75 68 ASN A O 1
ATOM 554 N N . VAL A 1 69 ? -22.797 -9.003 13.914 1.00 92.88 69 VAL A N 1
ATOM 555 C CA . VAL A 1 69 ? -22.971 -8.793 12.461 1.00 92.88 69 VAL A CA 1
ATOM 556 C C . VAL A 1 69 ? -22.962 -10.112 11.685 1.00 92.88 69 VAL A C 1
ATOM 558 O O . VAL A 1 69 ? -23.661 -10.244 10.680 1.00 92.88 69 VAL A O 1
ATOM 561 N N . ARG A 1 70 ? -22.160 -11.091 12.113 1.00 87.50 70 ARG A N 1
ATOM 562 C CA . ARG A 1 70 ? -22.125 -12.416 11.482 1.00 87.50 70 ARG A CA 1
ATOM 563 C C . ARG A 1 70 ? -23.426 -13.175 11.724 1.00 87.50 70 ARG A C 1
ATOM 565 O O . ARG A 1 70 ? -23.932 -13.785 10.791 1.00 87.50 70 ARG A O 1
ATOM 572 N N . ASP A 1 71 ? -23.939 -13.110 12.946 1.00 89.56 71 ASP A N 1
ATOM 573 C CA . ASP A 1 71 ? -25.077 -13.907 13.403 1.00 89.56 71 ASP A CA 1
ATOM 574 C C . ASP A 1 71 ? -26.435 -13.238 13.079 1.00 89.56 71 ASP A C 1
ATOM 576 O O . ASP A 1 71 ? -27.489 -13.847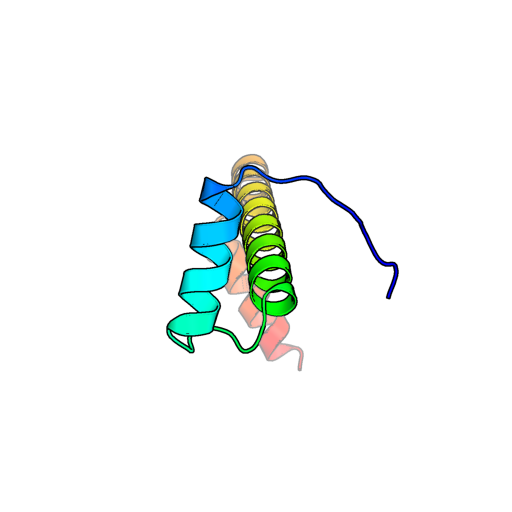 13.240 1.00 89.56 71 ASP A O 1
ATOM 580 N N . SER A 1 72 ? -26.421 -11.994 12.579 1.00 77.94 72 SER A N 1
ATOM 581 C CA . SER A 1 72 ? -27.589 -11.290 12.018 1.00 77.94 72 SER A CA 1
ATOM 582 C C . SER A 1 72 ? -27.806 -11.531 10.514 1.00 77.94 72 SER A C 1
ATOM 584 O O . SER A 1 72 ? -28.699 -10.921 9.918 1.00 77.94 72 SER A O 1
ATOM 586 N N . LYS A 1 73 ? -27.011 -12.415 9.900 1.00 55.50 73 LYS A N 1
ATOM 587 C CA . LYS A 1 73 ? -27.227 -12.958 8.551 1.00 55.50 73 LYS A CA 1
ATOM 588 C C . LYS A 1 73 ? -27.825 -14.354 8.608 1.00 55.50 73 LYS A C 1
ATOM 590 O O . LYS A 1 73 ? -28.618 -14.653 7.689 1.00 55.50 73 LYS A O 1
#

Radius of gyration: 19.28 Å; Cα contacts (8 Å, |Δi|>4): 19; chains: 1; bounding box: 44×28×41 Å

Mean predicted aligned error: 6.32 Å